Protein AF-A0A958FJE3-F1 (afdb_monomer)

pLDDT: mean 97.13, std 3.4, range [74.12, 98.75]

Nearest PDB structures (foldseek):
  3nys-assembly1_A  TM=1.002E+00  e=1.033E-05  Pseudomonas aeruginosa PAO1
  6yxu-assembly1_C  TM=2.798E-01  e=9.961E+00  Mycolicibacterium smegmatis MC2 155

Foldseek 3Di:
DDPDDVVVVCVVCVVVVVVVVVVCVVVVCPPPDPVQVVVQVVVCVVVVHPGGDDDDDPLVVLVVVCVVVVDDPPDDDDDDPDDDPSRD

Solvent-accessible surface area (backbone atoms only — not comparable to full-atom values): 5728 Å² total; per-residue (Å²): 136,71,95,75,63,62,63,68,54,44,71,76,46,44,69,63,52,54,52,52,52,47,52,48,66,74,71,62,50,84,74,89,25,72,66,54,57,52,48,26,54,51,50,10,60,75,71,74,41,97,70,52,82,86,70,96,42,74,51,53,53,53,51,53,53,42,55,75,70,63,65,55,95,91,65,86,82,91,76,69,97,81,69,69,68,77,78,109

Structure (mmCIF, N/CA/C/O backbone):
data_AF-A0A958FJE3-F1
#
_entry.id   AF-A0A958FJE3-F1
#
loop_
_atom_site.group_PDB
_atom_site.id
_atom_site.type_symbol
_atom_site.label_atom_id
_atom_site.label_alt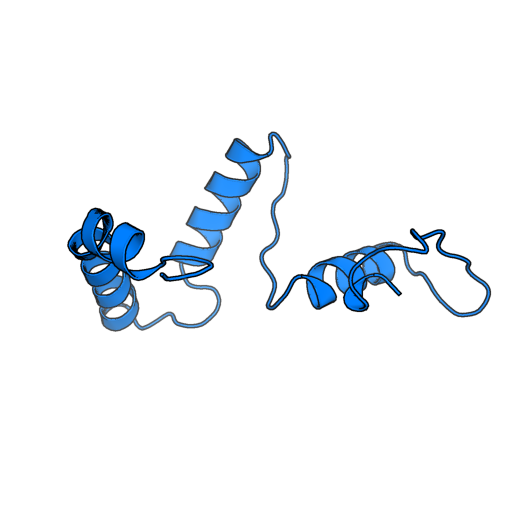_id
_atom_site.label_comp_id
_atom_site.label_asym_id
_atom_site.label_entity_id
_atom_site.label_seq_id
_atom_site.pdbx_PDB_ins_code
_atom_site.Cartn_x
_atom_site.Cartn_y
_atom_site.Cartn_z
_atom_site.occupancy
_atom_site.B_iso_or_equiv
_atom_site.auth_seq_id
_atom_site.auth_comp_id
_atom_site.auth_asym_id
_atom_site.auth_atom_id
_atom_site.pdbx_PDB_model_num
ATOM 1 N N . MET A 1 1 ? 2.319 26.622 10.869 1.00 79.00 1 MET A N 1
ATOM 2 C CA . MET A 1 1 ? 1.563 26.059 9.731 1.00 79.00 1 MET A CA 1
ATOM 3 C C . MET A 1 1 ? 2.096 24.660 9.476 1.00 79.00 1 MET A C 1
ATOM 5 O O . MET A 1 1 ? 3.308 24.517 9.402 1.00 79.00 1 MET A O 1
ATOM 9 N N . GLN A 1 2 ? 1.237 23.641 9.451 1.00 90.88 2 GLN A N 1
ATOM 10 C CA . GLN A 1 2 ? 1.642 22.275 9.095 1.00 90.88 2 GLN A CA 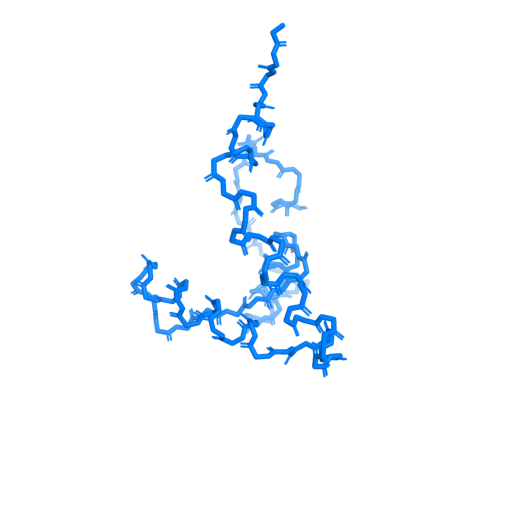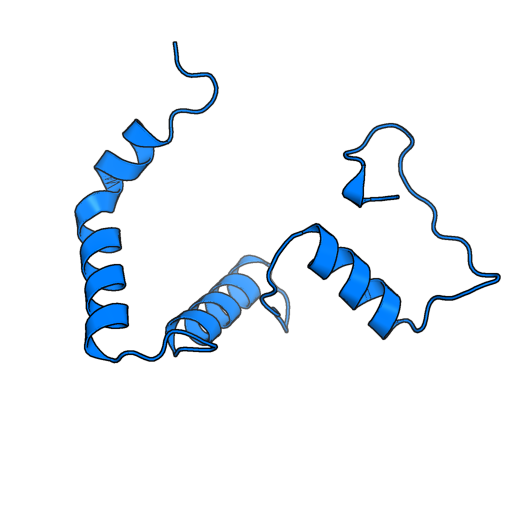1
ATOM 11 C C . GLN A 1 2 ? 1.594 22.136 7.569 1.00 90.88 2 GLN A C 1
ATOM 13 O O . GLN A 1 2 ? 0.628 22.597 6.967 1.00 90.88 2 GLN A O 1
ATOM 18 N N . PHE A 1 3 ? 2.616 21.538 6.948 1.00 96.62 3 PHE A N 1
ATOM 19 C CA . PHE A 1 3 ? 2.627 21.313 5.494 1.00 96.62 3 PHE A CA 1
ATOM 20 C C . PHE A 1 3 ? 1.590 20.253 5.083 1.00 96.62 3 PHE A C 1
ATOM 22 O O . PHE A 1 3 ? 0.845 20.459 4.132 1.00 96.62 3 PHE A O 1
ATOM 29 N N . ILE A 1 4 ? 1.486 19.165 5.858 1.00 97.69 4 ILE A N 1
ATOM 30 C CA . ILE A 1 4 ? 0.421 18.154 5.770 1.00 97.69 4 ILE A CA 1
ATOM 31 C C . ILE A 1 4 ? -0.089 17.898 7.195 1.00 97.69 4 ILE A C 1
ATOM 33 O O . ILE A 1 4 ? 0.660 17.420 8.045 1.00 97.69 4 ILE A O 1
ATOM 37 N N . ASP A 1 5 ? -1.346 18.247 7.481 1.00 97.25 5 ASP A N 1
ATOM 38 C CA . ASP A 1 5 ? -1.919 18.166 8.832 1.00 97.25 5 ASP A CA 1
ATOM 39 C C . ASP A 1 5 ? -2.681 16.855 9.077 1.00 97.25 5 ASP A C 1
ATOM 41 O O . ASP A 1 5 ? -3.901 16.767 8.915 1.00 97.25 5 ASP A O 1
ATOM 45 N N . LEU A 1 6 ? -1.957 15.829 9.524 1.00 97.75 6 LEU A N 1
ATOM 46 C CA . LEU A 1 6 ? -2.559 14.547 9.902 1.00 97.75 6 LEU A CA 1
ATOM 47 C C . LEU A 1 6 ? -3.323 14.609 11.235 1.00 97.75 6 LEU A C 1
ATOM 49 O O . LEU A 1 6 ? -4.171 13.754 11.486 1.00 97.75 6 LEU A O 1
ATOM 53 N N . LYS A 1 7 ? -3.090 15.625 12.082 1.00 97.62 7 LYS A N 1
ATOM 54 C CA . LYS A 1 7 ? -3.788 15.759 13.374 1.00 97.62 7 LYS A CA 1
ATOM 55 C C . LYS A 1 7 ? -5.253 16.114 13.164 1.00 97.62 7 LYS A C 1
ATOM 57 O O . LYS A 1 7 ? -6.120 15.549 13.826 1.00 97.62 7 LYS A O 1
ATOM 62 N N . ALA A 1 8 ? -5.530 17.017 12.223 1.00 97.88 8 ALA A N 1
ATOM 63 C CA . ALA A 1 8 ? -6.895 17.394 11.870 1.00 97.88 8 ALA A CA 1
ATOM 64 C C . ALA A 1 8 ? -7.700 16.202 11.328 1.00 97.88 8 ALA A C 1
ATOM 66 O O . ALA A 1 8 ? -8.866 16.041 11.684 1.00 97.88 8 ALA A O 1
ATOM 67 N N . GLN A 1 9 ? -7.087 15.351 10.496 1.00 98.25 9 GLN A N 1
ATOM 68 C CA . GLN A 1 9 ? -7.726 14.122 10.023 1.00 98.25 9 GLN A CA 1
ATOM 69 C C . GLN A 1 9 ? -7.941 13.141 11.177 1.00 98.25 9 GLN A C 1
ATOM 71 O O . GLN A 1 9 ? -9.063 12.680 11.366 1.00 98.25 9 GLN A O 1
ATOM 76 N N . GLN A 1 10 ? -6.902 12.869 11.974 1.00 98.12 10 GLN A N 1
ATOM 77 C CA . GLN A 1 10 ? -6.976 11.935 13.096 1.00 98.12 10 GLN A CA 1
ATOM 78 C C . GLN A 1 10 ? -8.085 12.316 14.079 1.00 98.12 10 GLN A C 1
ATOM 80 O O . GLN A 1 10 ? -8.836 11.446 14.498 1.00 98.12 10 GLN A O 1
ATOM 85 N N . ALA A 1 11 ? -8.246 13.604 14.399 1.00 98.25 11 ALA A N 1
ATOM 86 C CA . ALA A 1 11 ? -9.305 14.074 15.289 1.00 98.25 11 ALA A CA 1
ATOM 87 C C . ALA A 1 11 ? -10.722 13.749 14.779 1.00 98.25 11 ALA A C 1
ATOM 89 O O . ALA A 1 11 ? -11.615 13.536 15.591 1.00 98.25 11 ALA A O 1
ATOM 90 N N . ARG A 1 12 ? -10.932 13.684 13.455 1.00 98.62 12 ARG A N 1
ATOM 91 C CA . ARG A 1 12 ? -12.241 13.378 12.848 1.00 98.62 12 ARG A CA 1
ATOM 92 C C . ARG A 1 12 ? -12.597 11.893 12.882 1.00 98.62 12 ARG A C 1
ATOM 94 O O . ARG A 1 12 ? -13.778 11.583 12.876 1.00 98.62 12 ARG A O 1
ATOM 101 N N . ILE A 1 13 ? -11.600 11.006 12.875 1.00 98.50 13 ILE A N 1
ATOM 102 C CA . ILE A 1 13 ? -11.787 9.547 12.733 1.00 98.50 13 ILE A CA 1
ATOM 103 C C . ILE A 1 13 ? -11.236 8.755 13.926 1.00 98.50 13 ILE A C 1
ATOM 105 O O . ILE A 1 13 ? -11.017 7.549 13.833 1.00 98.50 13 ILE A O 1
ATOM 109 N N . ARG A 1 14 ? -10.934 9.434 15.040 1.00 98.56 14 ARG A N 1
ATOM 110 C CA . ARG A 1 14 ? -10.179 8.848 16.153 1.00 98.56 14 ARG A CA 1
ATOM 111 C C . ARG A 1 14 ? -10.863 7.623 16.746 1.00 98.56 14 ARG A C 1
ATOM 113 O O . ARG A 1 14 ? -10.200 6.611 16.948 1.00 98.56 14 ARG A O 1
ATOM 120 N N . GLU A 1 15 ? -12.160 7.730 17.015 1.00 98.75 15 GLU A N 1
ATOM 121 C CA . GLU A 1 15 ? -12.933 6.661 17.652 1.00 98.75 15 GLU A CA 1
ATOM 122 C C . GLU A 1 15 ? -12.962 5.401 16.776 1.00 98.75 15 GLU A C 1
ATOM 124 O O . GLU A 1 15 ? -12.699 4.306 17.273 1.00 98.75 15 GLU A O 1
ATOM 129 N N . ASP A 1 16 ? -13.159 5.563 15.464 1.00 98.50 16 ASP A N 1
ATOM 130 C CA . ASP A 1 16 ? -13.157 4.457 14.500 1.00 98.50 16 ASP A CA 1
ATOM 131 C C . ASP A 1 16 ? -11.788 3.765 14.431 1.00 98.50 16 ASP A C 1
ATOM 133 O O . ASP A 1 16 ? -11.696 2.536 14.479 1.00 98.50 16 ASP A O 1
ATOM 137 N N . VAL A 1 17 ? -10.703 4.546 14.358 1.00 98.44 17 VAL A N 1
ATOM 138 C CA . VAL A 1 17 ? -9.334 4.009 14.316 1.00 98.44 17 VAL A CA 1
ATOM 139 C C . VAL A 1 17 ? -9.009 3.244 15.599 1.00 98.44 17 VAL A C 1
ATOM 141 O O . VAL A 1 17 ? -8.502 2.125 15.528 1.00 98.44 17 VAL A O 1
ATOM 144 N N . GLU A 1 18 ? -9.318 3.807 16.770 1.00 98.69 18 GLU A N 1
ATOM 145 C CA . GLU A 1 18 ? -9.053 3.161 18.061 1.00 98.69 18 GLU A CA 1
ATOM 146 C C . GLU A 1 18 ? -9.875 1.875 18.241 1.00 98.69 18 GLU A C 1
ATOM 148 O O . GLU A 1 18 ? -9.350 0.876 18.742 1.00 98.69 18 GLU A O 1
ATOM 153 N N . ALA A 1 19 ? -11.131 1.856 17.786 1.00 98.69 19 ALA A N 1
ATOM 154 C CA . ALA A 1 19 ? -11.968 0.660 17.810 1.00 98.69 19 ALA A CA 1
ATOM 155 C C . ALA A 1 19 ? -11.393 -0.461 16.927 1.00 98.69 19 ALA A C 1
ATOM 157 O O . ALA A 1 19 ? -11.280 -1.604 17.376 1.00 98.69 19 ALA A O 1
ATOM 158 N N . ARG A 1 20 ? -10.967 -0.140 15.698 1.00 98.19 20 ARG A N 1
ATOM 159 C CA . ARG A 1 20 ? -10.370 -1.122 14.776 1.00 98.19 20 ARG A CA 1
ATOM 160 C C . ARG A 1 20 ? -9.003 -1.612 15.246 1.00 98.19 20 ARG A C 1
ATOM 162 O O . ARG A 1 20 ? -8.726 -2.803 15.150 1.00 98.19 20 ARG A O 1
ATOM 169 N N . MET A 1 21 ? -8.177 -0.737 15.823 1.00 98.50 21 MET A N 1
ATOM 170 C CA . MET A 1 21 ? -6.917 -1.147 16.453 1.00 98.50 21 MET A CA 1
ATOM 171 C C . MET A 1 21 ? -7.154 -2.125 17.607 1.00 98.50 21 MET A C 1
ATOM 173 O O . MET A 1 21 ? -6.463 -3.138 17.694 1.00 98.50 21 MET A O 1
ATOM 177 N N . ARG A 1 22 ? -8.145 -1.856 18.470 1.00 98.69 22 ARG A N 1
ATOM 178 C CA . ARG A 1 22 ? -8.506 -2.764 19.566 1.00 98.69 22 ARG A CA 1
ATOM 179 C C . ARG A 1 22 ? -8.944 -4.127 19.043 1.00 98.69 22 ARG A C 1
ATOM 181 O O . ARG A 1 22 ? -8.447 -5.129 19.532 1.00 98.69 22 ARG A O 1
ATOM 188 N N . GLN A 1 23 ? -9.783 -4.160 18.011 1.00 98.50 23 GLN A N 1
ATOM 189 C CA . GLN A 1 23 ? -10.215 -5.413 17.396 1.00 98.50 23 GLN A CA 1
ATOM 190 C C . GLN A 1 23 ? -9.020 -6.271 16.940 1.00 98.50 23 GLN A C 1
ATOM 192 O O . GLN A 1 23 ? -8.990 -7.465 17.238 1.00 98.50 23 GLN A O 1
ATOM 197 N N . VAL A 1 24 ? -8.008 -5.663 16.303 1.00 98.62 24 VAL A N 1
ATOM 198 C CA . VAL A 1 24 ? -6.778 -6.368 15.889 1.00 98.62 24 VAL A CA 1
ATOM 199 C C . VAL A 1 24 ? -5.998 -6.927 17.076 1.00 98.62 24 VAL A C 1
ATOM 201 O O . VAL A 1 24 ? -5.517 -8.061 17.022 1.00 98.62 24 VAL A O 1
ATOM 204 N N . LEU A 1 25 ? -5.889 -6.153 18.158 1.00 98.69 25 LEU A N 1
ATOM 205 C CA . LEU A 1 25 ? -5.256 -6.602 19.400 1.00 98.69 25 LEU A CA 1
ATOM 206 C C . LEU A 1 25 ? -6.028 -7.760 20.050 1.00 98.69 25 LEU A C 1
ATOM 208 O O . LEU A 1 25 ? -5.404 -8.700 20.537 1.00 98.69 25 LEU A O 1
ATOM 212 N N . ASP A 1 26 ? -7.361 -7.718 20.018 1.00 98.56 26 ASP A N 1
ATOM 213 C CA . ASP A 1 26 ? -8.229 -8.716 20.647 1.00 98.56 26 ASP A CA 1
ATOM 214 C C . ASP A 1 26 ? -8.151 -10.077 19.937 1.00 98.56 26 ASP A C 1
ATOM 216 O O . ASP A 1 26 ? -8.118 -11.115 20.598 1.00 98.56 26 ASP A O 1
ATOM 220 N N . HIS A 1 27 ? -8.096 -10.100 18.597 1.00 98.31 27 HIS A N 1
ATOM 221 C CA . HIS A 1 27 ? -7.982 -11.360 17.849 1.00 98.31 27 HIS A CA 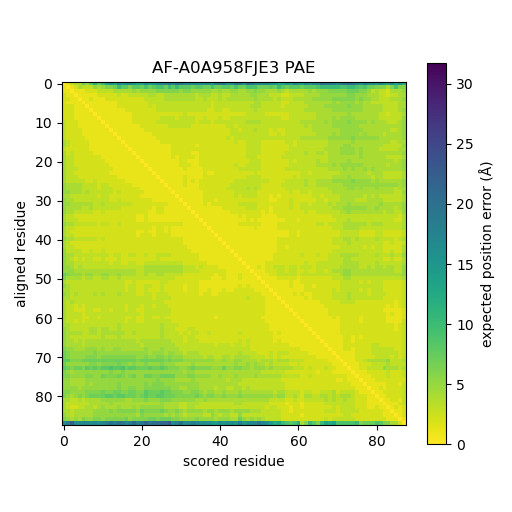1
ATOM 222 C C . HIS A 1 27 ? -6.531 -11.796 17.571 1.00 98.31 27 HIS A C 1
ATOM 224 O O . HIS A 1 27 ? -6.305 -12.945 17.191 1.00 98.31 27 HIS A O 1
ATOM 230 N N . GLY A 1 28 ? -5.540 -10.908 17.715 1.00 98.50 28 GLY A N 1
ATOM 231 C CA . GLY A 1 28 ? -4.107 -11.231 17.651 1.00 98.50 28 GLY A CA 1
ATOM 232 C C . GLY A 1 28 ? -3.567 -11.674 16.282 1.00 98.50 28 GLY A C 1
ATOM 233 O O . GLY A 1 28 ? -2.453 -12.189 16.190 1.00 98.50 28 GLY A O 1
ATOM 234 N N . ALA A 1 29 ? -4.329 -11.488 15.202 1.00 98.25 29 ALA A N 1
ATOM 235 C CA . ALA A 1 29 ? -3.944 -11.916 13.852 1.00 98.25 29 ALA A CA 1
ATOM 236 C C . ALA A 1 29 ? -3.206 -10.784 13.124 1.00 98.25 29 ALA A C 1
ATOM 238 O O . ALA A 1 29 ? -3.741 -10.143 12.225 1.00 98.25 29 ALA A O 1
ATOM 239 N N . TYR A 1 30 ? -1.972 -10.520 13.553 1.00 98.00 30 TYR A N 1
ATOM 240 C CA . TYR A 1 30 ? -1.197 -9.355 13.110 1.00 98.00 30 TYR A CA 1
ATOM 241 C C . TYR A 1 30 ? -0.681 -9.438 11.668 1.00 98.00 30 TYR A C 1
ATOM 243 O O . TYR A 1 30 ? -0.431 -8.409 11.047 1.00 98.00 30 TYR A O 1
ATOM 251 N N . ILE A 1 31 ? -0.501 -10.648 11.131 1.00 98.12 31 ILE A N 1
ATOM 252 C CA . ILE A 1 31 ? 0.020 -10.881 9.779 1.00 98.12 31 ILE A CA 1
ATOM 253 C C . ILE A 1 31 ? -1.073 -11.543 8.946 1.00 98.12 31 ILE A C 1
ATOM 255 O O . ILE A 1 31 ? -1.561 -12.610 9.311 1.00 98.12 31 ILE A O 1
ATOM 259 N N . MET A 1 32 ? -1.444 -10.914 7.826 1.00 96.56 32 MET A N 1
ATOM 260 C CA . MET A 1 32 ? -2.520 -11.376 6.932 1.00 96.56 32 MET A CA 1
ATOM 261 C C . MET A 1 32 ? -3.865 -11.607 7.649 1.00 96.56 32 MET A C 1
ATOM 263 O O . MET A 1 32 ? -4.609 -12.532 7.312 1.00 96.56 32 MET A O 1
ATOM 267 N N . GLY A 1 33 ? -4.169 -10.763 8.642 1.00 98.06 33 GLY A N 1
ATOM 268 C CA . GLY A 1 33 ? -5.441 -10.759 9.362 1.00 98.06 33 GLY A CA 1
ATOM 269 C C . GLY A 1 33 ? -6.649 -10.427 8.471 1.00 98.06 33 GLY A C 1
ATOM 270 O O . GLY A 1 33 ? -6.488 -10.040 7.307 1.00 98.06 33 GLY A O 1
ATOM 271 N N . PRO A 1 34 ? -7.877 -10.581 8.995 1.00 98.25 34 PRO A N 1
ATOM 272 C CA . PRO A 1 34 ? -9.101 -10.372 8.221 1.00 98.25 34 PRO A CA 1
ATOM 273 C C . PRO A 1 34 ? -9.206 -8.959 7.626 1.00 98.25 34 PRO A C 1
ATOM 275 O O . PRO A 1 34 ? -9.670 -8.814 6.495 1.00 98.25 34 PRO A O 1
ATOM 278 N N . GLU A 1 35 ? -8.697 -7.945 8.325 1.00 98.56 35 GLU A N 1
ATOM 279 C CA . GLU A 1 35 ? -8.676 -6.544 7.892 1.00 98.56 35 GLU A CA 1
ATOM 280 C C . GLU A 1 35 ? -7.898 -6.347 6.585 1.00 98.56 35 GLU A C 1
ATOM 282 O O . GLU A 1 35 ? -8.258 -5.488 5.784 1.00 98.56 35 GLU A O 1
ATOM 287 N N . VAL A 1 36 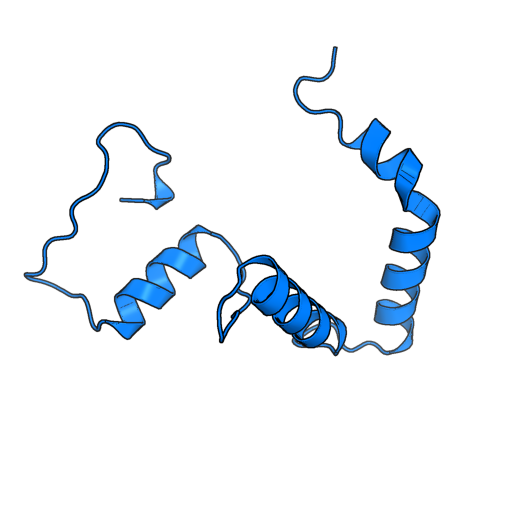? -6.858 -7.154 6.332 1.00 98.50 36 VAL A N 1
ATOM 288 C CA . VAL A 1 36 ? -6.078 -7.084 5.084 1.00 98.50 36 VAL A CA 1
ATOM 289 C C . VAL A 1 36 ? -6.953 -7.475 3.895 1.00 98.50 36 VAL A C 1
ATOM 291 O O . VAL A 1 36 ? -7.027 -6.741 2.913 1.00 98.50 36 VAL A O 1
ATOM 294 N N . ARG A 1 37 ? -7.680 -8.595 4.002 1.00 97.75 37 ARG A N 1
ATOM 295 C CA . ARG A 1 37 ? -8.581 -9.068 2.937 1.00 97.75 37 ARG A CA 1
ATOM 296 C C . ARG A 1 37 ? -9.772 -8.137 2.743 1.00 97.75 37 ARG A C 1
ATOM 298 O O . ARG A 1 37 ? -10.207 -7.920 1.614 1.00 97.75 37 ARG A O 1
ATOM 305 N N . GLU A 1 38 ? -10.303 -7.605 3.842 1.00 98.44 38 GLU A N 1
ATOM 306 C CA . GLU A 1 38 ? -11.367 -6.604 3.810 1.00 98.44 38 GLU A CA 1
ATOM 307 C C . GLU A 1 38 ? -10.920 -5.372 3.012 1.00 98.44 38 GLU A C 1
ATOM 309 O O . GLU A 1 38 ? -11.603 -4.964 2.068 1.00 98.44 38 GLU A O 1
ATOM 314 N N . LEU A 1 39 ? -9.745 -4.827 3.338 1.00 98.56 39 LEU A N 1
ATOM 315 C CA . LEU A 1 39 ? -9.183 -3.660 2.669 1.00 98.56 39 LEU A CA 1
ATOM 316 C C . LEU A 1 39 ? -8.886 -3.932 1.190 1.00 98.56 39 LEU A C 1
ATOM 318 O O . LEU A 1 39 ? -9.234 -3.113 0.344 1.00 98.56 39 LEU A O 1
ATOM 322 N N . GLU A 1 40 ? -8.288 -5.076 0.855 1.00 98.75 40 GLU A N 1
ATOM 323 C CA . GLU A 1 40 ? -8.048 -5.469 -0.539 1.00 98.75 40 GLU A CA 1
ATOM 324 C C . GLU A 1 40 ? -9.355 -5.530 -1.341 1.00 98.75 40 GLU A C 1
ATOM 326 O O . GLU A 1 40 ? -9.420 -5.018 -2.460 1.00 98.75 40 GLU A O 1
ATOM 331 N N . GLY A 1 41 ? -10.424 -6.088 -0.762 1.00 98.62 41 GLY A N 1
ATOM 332 C CA . GLY A 1 41 ? -11.748 -6.113 -1.385 1.00 98.62 41 GLY A CA 1
ATOM 333 C C . GLY A 1 41 ? -12.315 -4.710 -1.626 1.00 98.62 41 GLY A C 1
ATOM 334 O O . GLY A 1 41 ? -12.787 -4.409 -2.727 1.00 98.62 41 GLY A O 1
ATOM 335 N N . GLN A 1 42 ? -12.222 -3.828 -0.628 1.00 98.62 42 GLN A N 1
ATOM 336 C CA . GLN A 1 42 ? -12.676 -2.439 -0.746 1.00 98.62 42 GLN A CA 1
ATOM 337 C C . GLN A 1 42 ? -11.863 -1.652 -1.783 1.00 98.62 42 GLN A C 1
ATOM 339 O O . GLN A 1 42 ? -12.442 -0.939 -2.602 1.00 98.62 42 GLN A O 1
ATOM 344 N N . LEU A 1 43 ? -10.536 -1.808 -1.806 1.00 98.62 43 LEU A N 1
ATOM 345 C CA . LEU A 1 43 ? -9.651 -1.135 -2.760 1.00 98.62 43 LEU A CA 1
ATOM 346 C C . LEU A 1 43 ? -9.828 -1.654 -4.191 1.00 98.62 43 LEU A C 1
ATOM 348 O O . LEU A 1 43 ? -9.786 -0.865 -5.138 1.00 98.62 43 LEU A O 1
ATOM 352 N N . ALA A 1 44 ? -10.073 -2.954 -4.372 1.00 98.62 44 ALA A N 1
ATOM 353 C CA . ALA A 1 44 ? -10.434 -3.515 -5.672 1.00 98.62 44 ALA A CA 1
ATOM 354 C C . ALA A 1 44 ? -11.724 -2.862 -6.207 1.00 98.62 44 ALA A C 1
ATOM 356 O O . ALA A 1 44 ? -11.751 -2.381 -7.342 1.00 98.62 44 ALA A O 1
ATOM 357 N N . GLY A 1 45 ? -12.750 -2.741 -5.355 1.00 98.50 45 GLY A N 1
ATOM 358 C CA . GLY A 1 45 ? -13.993 -2.037 -5.680 1.00 98.50 45 GLY A CA 1
ATOM 359 C C . GLY A 1 45 ? -13.780 -0.551 -5.989 1.00 98.50 45 GLY A C 1
ATOM 360 O O . GLY A 1 45 ? -14.240 -0.066 -7.020 1.00 98.50 45 GLY A O 1
ATOM 361 N N . TYR A 1 46 ? -13.025 0.155 -5.145 1.00 98.50 46 TYR A N 1
ATOM 362 C CA . TYR A 1 46 ? -12.722 1.582 -5.301 1.00 98.50 46 TYR A CA 1
ATOM 363 C C . TYR A 1 46 ? -11.971 1.893 -6.604 1.00 98.50 46 TYR A C 1
ATOM 365 O O . TYR A 1 46 ? -12.272 2.872 -7.283 1.00 98.50 46 TYR A O 1
ATOM 373 N N . THR A 1 47 ? -11.004 1.052 -6.980 1.00 98.25 47 THR A N 1
ATOM 374 C CA . THR A 1 47 ? -10.205 1.232 -8.205 1.00 98.25 47 THR A CA 1
ATOM 375 C C . THR A 1 47 ? -10.883 0.691 -9.467 1.00 98.25 47 THR A C 1
ATOM 377 O O . THR A 1 47 ? -10.352 0.866 -10.568 1.00 98.25 47 THR A O 1
ATOM 380 N N . GLY A 1 48 ? -12.028 0.009 -9.336 1.00 98.06 48 GLY A N 1
ATOM 381 C CA . GLY A 1 48 ? -12.703 -0.669 -10.444 1.00 98.06 48 GLY A CA 1
ATOM 382 C C . GLY A 1 48 ? -11.885 -1.819 -11.042 1.00 98.06 48 GLY A C 1
ATOM 383 O O . GLY A 1 48 ? -12.012 -2.121 -12.231 1.00 98.06 48 GLY A O 1
ATOM 384 N N . ARG A 1 49 ? -10.996 -2.440 -10.256 1.00 98.00 49 ARG A N 1
ATOM 385 C CA . ARG A 1 49 ? -10.142 -3.553 -10.695 1.00 98.00 49 ARG A CA 1
ATOM 386 C C . ARG A 1 49 ? -10.610 -4.864 -10.085 1.00 98.00 49 ARG A C 1
ATOM 388 O O . ARG A 1 49 ? -11.149 -4.911 -8.989 1.00 98.00 49 ARG A O 1
ATOM 395 N N . LYS A 1 50 ? -10.369 -5.962 -10.806 1.00 98.00 50 LYS A N 1
ATOM 396 C CA . LYS A 1 50 ? -10.747 -7.311 -10.357 1.00 98.00 50 LYS A CA 1
ATOM 397 C C . LYS A 1 50 ? -9.952 -7.766 -9.126 1.00 98.00 50 LYS A C 1
ATOM 399 O O . LYS A 1 50 ? -10.459 -8.549 -8.331 1.00 98.00 50 LYS A O 1
ATOM 404 N N . HIS A 1 51 ? -8.708 -7.308 -8.999 1.00 97.81 51 HIS A N 1
ATOM 405 C CA . HIS A 1 51 ? -7.778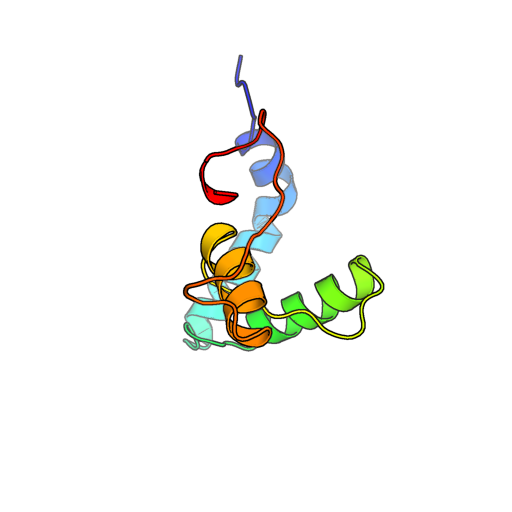 -7.743 -7.964 1.00 97.81 51 HIS A CA 1
ATOM 406 C C . HIS A 1 51 ? -7.074 -6.540 -7.335 1.00 97.81 51 HIS A C 1
ATOM 408 O O . HIS A 1 51 ? -6.698 -5.601 -8.037 1.00 97.81 51 HIS A O 1
ATOM 414 N N . CYS A 1 52 ? -6.866 -6.616 -6.025 1.00 98.31 52 CYS A N 1
ATOM 415 C CA . CYS A 1 52 ? -5.961 -5.773 -5.257 1.00 98.31 52 CYS A CA 1
ATOM 416 C C . CYS A 1 52 ? -5.091 -6.713 -4.420 1.00 98.31 52 CYS A C 1
ATOM 418 O O . CYS A 1 52 ? -5.611 -7.673 -3.856 1.00 98.31 52 CYS A O 1
ATOM 420 N N . VAL A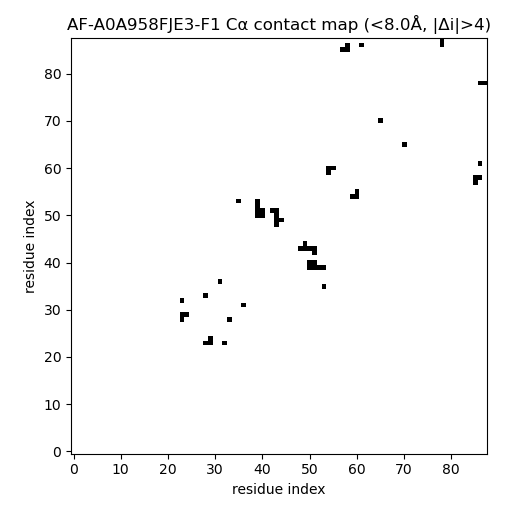 1 53 ? -3.783 -6.465 -4.393 1.00 98.00 53 VAL A N 1
ATOM 421 C CA . VAL A 1 53 ? -2.828 -7.207 -3.567 1.00 98.00 53 VAL A CA 1
ATOM 422 C C . VAL A 1 53 ? -2.084 -6.178 -2.736 1.00 98.00 53 VAL A C 1
ATOM 424 O O . VAL A 1 53 ? -1.406 -5.307 -3.285 1.00 98.00 53 VAL A O 1
ATOM 427 N N . SER A 1 54 ? -2.251 -6.249 -1.422 1.00 98.06 54 SER A N 1
ATOM 428 C CA . SER A 1 54 ? -1.505 -5.423 -0.486 1.00 98.06 54 SER A CA 1
ATOM 429 C C . SER A 1 54 ? -0.059 -5.912 -0.388 1.00 98.06 54 SER A C 1
ATOM 431 O O . SER A 1 54 ? 0.248 -7.095 -0.537 1.00 98.06 54 SER A O 1
ATOM 433 N N . CYS A 1 55 ? 0.857 -4.977 -0.176 1.00 97.94 55 CYS A N 1
ATOM 434 C CA . CYS A 1 55 ? 2.276 -5.250 0.016 1.00 97.94 55 CYS A CA 1
ATOM 435 C C . CYS A 1 55 ? 2.860 -4.211 0.978 1.00 97.94 55 CYS A C 1
ATOM 437 O O . CYS A 1 55 ? 2.160 -3.298 1.421 1.00 97.94 55 CYS A O 1
ATOM 439 N N . ALA A 1 56 ? 4.132 -4.363 1.341 1.00 97.50 56 ALA A N 1
ATOM 440 C CA . ALA A 1 56 ? 4.733 -3.560 2.399 1.00 97.50 56 ALA A CA 1
ATOM 441 C C . ALA A 1 56 ? 4.975 -2.092 2.001 1.00 97.50 56 ALA A C 1
ATOM 443 O O . ALA A 1 56 ? 4.980 -1.221 2.872 1.00 97.50 56 ALA A O 1
ATOM 444 N N . SER A 1 57 ? 5.171 -1.794 0.711 1.00 97.94 57 SER A N 1
ATOM 445 C CA . SER A 1 57 ? 5.476 -0.440 0.241 1.00 97.94 57 SER A CA 1
ATOM 446 C C . SER A 1 57 ? 5.163 -0.223 -1.244 1.00 97.94 57 SER A C 1
ATOM 448 O O . SER A 1 57 ? 4.971 -1.167 -2.007 1.00 97.94 57 SER A O 1
ATOM 450 N N . GLY A 1 58 ? 5.168 1.041 -1.683 1.00 97.19 58 GLY A N 1
ATOM 451 C CA . GLY A 1 58 ? 5.044 1.384 -3.106 1.00 97.19 58 GLY A CA 1
ATOM 452 C C . GLY A 1 58 ? 6.224 0.903 -3.963 1.00 97.19 58 GLY A C 1
ATOM 453 O O . GLY A 1 58 ? 6.025 0.569 -5.127 1.00 97.19 5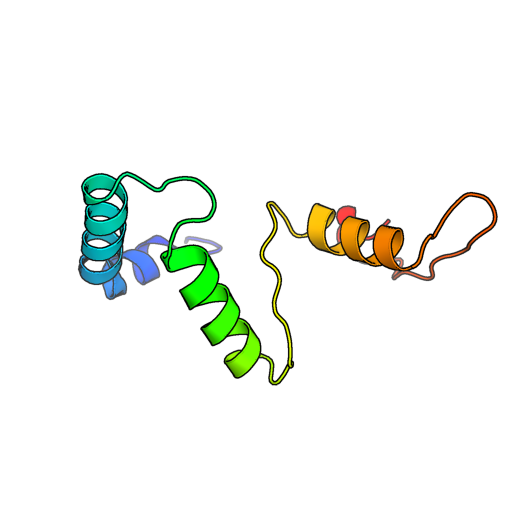8 GLY A O 1
ATOM 454 N N . THR A 1 59 ? 7.432 0.815 -3.394 1.00 97.94 59 THR A N 1
ATOM 455 C CA . THR A 1 59 ? 8.605 0.254 -4.085 1.00 97.94 59 THR A CA 1
ATOM 456 C C . THR A 1 59 ? 8.420 -1.242 -4.336 1.00 97.94 59 THR A C 1
ATOM 458 O O . THR A 1 59 ? 8.626 -1.703 -5.457 1.00 97.94 59 THR A O 1
ATOM 461 N N . ASP A 1 60 ? 7.953 -1.988 -3.329 1.00 97.75 60 ASP A N 1
ATOM 462 C CA . ASP A 1 60 ? 7.668 -3.419 -3.483 1.00 97.75 60 ASP A CA 1
ATOM 463 C C . ASP A 1 60 ? 6.535 -3.657 -4.481 1.00 97.75 60 ASP A C 1
ATOM 465 O O . ASP A 1 60 ? 6.614 -4.590 -5.273 1.00 97.75 60 ASP A O 1
ATOM 469 N N . ALA A 1 61 ? 5.515 -2.792 -4.507 1.00 98.00 61 ALA A N 1
ATOM 470 C CA . ALA A 1 61 ? 4.434 -2.882 -5.486 1.00 98.00 61 ALA A CA 1
ATOM 471 C C . ALA A 1 61 ? 4.954 -2.815 -6.936 1.00 98.00 61 ALA A C 1
ATOM 473 O O . ALA A 1 61 ? 4.519 -3.598 -7.784 1.00 98.00 61 ALA A O 1
ATOM 474 N N . LEU A 1 62 ? 5.899 -1.907 -7.217 1.00 97.38 62 LEU A N 1
ATOM 475 C CA . LEU A 1 62 ? 6.546 -1.803 -8.529 1.00 97.38 62 LEU A CA 1
ATOM 476 C C . LEU A 1 62 ? 7.402 -3.040 -8.818 1.00 97.38 62 LEU A C 1
ATOM 478 O O . LEU A 1 62 ? 7.242 -3.664 -9.867 1.00 97.38 62 LEU A O 1
ATOM 482 N N . LEU A 1 63 ? 8.261 -3.433 -7.876 1.00 96.69 63 LEU A N 1
ATOM 483 C CA . LEU A 1 63 ? 9.151 -4.581 -8.040 1.00 96.69 63 LEU A CA 1
ATOM 484 C C . LEU A 1 63 ? 8.372 -5.885 -8.268 1.00 96.69 63 LEU A C 1
ATOM 486 O O . LEU A 1 63 ? 8.679 -6.627 -9.197 1.00 96.69 63 LEU A O 1
ATOM 490 N N . MET A 1 64 ? 7.326 -6.140 -7.479 1.00 97.56 64 MET A N 1
ATOM 491 C CA . MET A 1 64 ? 6.457 -7.310 -7.626 1.00 97.56 64 MET A CA 1
ATOM 492 C C . MET A 1 64 ? 5.822 -7.381 -9.016 1.00 97.56 64 MET A C 1
ATOM 494 O O . MET A 1 64 ? 5.747 -8.463 -9.598 1.00 97.56 64 MET A O 1
ATOM 498 N N . ALA A 1 65 ? 5.381 -6.245 -9.563 1.00 96.38 65 ALA A N 1
ATOM 499 C CA . ALA A 1 65 ? 4.819 -6.202 -10.907 1.00 96.38 65 ALA A CA 1
ATOM 500 C C . ALA A 1 65 ? 5.872 -6.578 -11.963 1.00 96.38 65 ALA A C 1
ATOM 502 O O . ALA A 1 65 ? 5.593 -7.398 -12.834 1.00 96.38 65 ALA A O 1
ATOM 503 N N . LEU A 1 66 ? 7.093 -6.042 -11.860 1.00 96.75 66 LEU A N 1
ATOM 504 C CA . LEU A 1 66 ? 8.194 -6.367 -12.776 1.00 96.75 66 LEU A CA 1
ATOM 505 C C . LEU A 1 66 ? 8.620 -7.839 -12.673 1.00 96.75 66 LEU A C 1
ATOM 507 O O . LEU A 1 66 ? 8.824 -8.493 -13.695 1.00 96.75 66 LEU A O 1
ATOM 511 N N . MET A 1 67 ? 8.677 -8.383 -11.454 1.00 97.31 67 MET A N 1
ATOM 512 C CA . MET A 1 67 ? 8.942 -9.804 -11.215 1.00 97.31 67 MET A CA 1
ATOM 513 C C . MET A 1 67 ? 7.864 -10.692 -11.841 1.00 97.31 67 MET A C 1
ATOM 515 O O . MET A 1 67 ? 8.189 -11.704 -12.452 1.00 97.31 67 MET A O 1
ATOM 519 N N . ALA A 1 68 ? 6.587 -10.307 -11.749 1.00 97.56 68 ALA A N 1
ATOM 520 C CA . ALA A 1 68 ? 5.492 -11.050 -12.371 1.00 97.56 68 ALA A CA 1
ATOM 521 C C . ALA A 1 68 ? 5.577 -11.066 -13.911 1.00 97.56 68 ALA A C 1
ATOM 523 O O . ALA A 1 68 ? 5.134 -12.029 -14.536 1.00 97.56 68 ALA A O 1
ATOM 524 N N . TYR A 1 69 ? 6.177 -10.036 -14.518 1.00 97.19 69 TYR A N 1
ATOM 525 C CA . TYR A 1 69 ? 6.494 -9.995 -15.950 1.00 97.19 69 TYR A CA 1
ATOM 526 C C . TYR A 1 69 ? 7.829 -10.670 -16.312 1.00 97.19 69 TYR A C 1
ATOM 528 O O . TYR A 1 69 ? 8.176 -10.706 -17.489 1.00 97.19 69 TYR A O 1
ATOM 536 N N . ASN A 1 70 ? 8.548 -11.242 -15.338 1.00 97.12 70 ASN A N 1
ATOM 537 C CA . ASN A 1 70 ? 9.880 -11.839 -15.497 1.00 97.12 70 ASN A CA 1
ATOM 538 C C . ASN A 1 70 ? 10.919 -10.885 -16.111 1.00 97.12 70 ASN A C 1
ATOM 540 O O . ASN A 1 70 ? 11.779 -11.323 -16.873 1.00 97.12 70 ASN A O 1
ATOM 544 N N . ILE A 1 71 ? 10.845 -9.593 -15.777 1.00 97.44 71 ILE A N 1
ATOM 545 C CA . ILE A 1 71 ? 11.832 -8.611 -16.234 1.00 97.44 71 ILE A CA 1
ATOM 546 C C . ILE A 1 71 ? 13.215 -8.937 -15.661 1.00 97.44 71 ILE A C 1
ATOM 548 O O . ILE A 1 71 ? 13.348 -9.241 -14.471 1.00 97.44 71 ILE A O 1
ATOM 552 N N . GLY A 1 72 ? 14.250 -8.837 -16.493 1.00 95.50 72 GLY A N 1
ATOM 553 C CA . GLY A 1 72 ? 15.615 -9.170 -16.110 1.00 95.50 72 GLY A CA 1
ATOM 554 C C . GLY A 1 72 ? 16.702 -8.512 -16.967 1.00 95.50 72 GLY A C 1
ATOM 555 O O . GLY A 1 72 ? 16.462 -7.534 -17.677 1.00 95.50 72 GLY A O 1
ATOM 556 N N . PRO A 1 73 ? 17.947 -9.017 -16.875 1.00 97.19 73 PRO A N 1
ATOM 557 C CA . PRO A 1 73 ? 19.067 -8.492 -17.645 1.00 97.19 73 PRO A CA 1
ATOM 558 C C . PRO A 1 73 ? 18.794 -8.522 -19.153 1.00 97.19 73 PRO A C 1
ATOM 560 O O . PRO A 1 73 ? 18.495 -9.573 -19.712 1.00 97.19 73 PRO A O 1
ATOM 563 N N . GLY A 1 74 ? 18.959 -7.373 -19.811 1.00 97.06 74 GLY A N 1
ATOM 564 C CA . GLY A 1 74 ? 18.702 -7.205 -21.245 1.00 97.06 74 GLY A CA 1
ATOM 565 C C . GLY A 1 74 ? 17.377 -6.510 -21.568 1.00 97.06 74 GLY A C 1
ATOM 566 O O . GLY A 1 74 ? 17.228 -6.020 -22.686 1.00 97.06 74 GLY A O 1
ATOM 567 N N . ASP A 1 75 ? 16.469 -6.390 -20.597 1.00 97.38 75 ASP A N 1
ATOM 568 C CA . ASP A 1 75 ? 15.217 -5.651 -20.758 1.00 97.38 75 ASP A CA 1
ATOM 569 C C . ASP A 1 75 ? 15.390 -4.150 -20.492 1.00 97.38 75 ASP A C 1
ATOM 571 O O . ASP A 1 75 ? 16.293 -3.711 -19.775 1.00 97.38 75 ASP A O 1
ATOM 575 N N . ALA A 1 76 ? 14.479 -3.349 -21.051 1.00 95.81 76 ALA A N 1
ATOM 576 C CA . ALA A 1 76 ? 14.404 -1.912 -20.815 1.00 95.81 76 ALA A CA 1
ATOM 577 C C . ALA A 1 76 ? 13.018 -1.520 -20.290 1.00 95.81 76 ALA A C 1
ATOM 579 O O . ALA A 1 76 ? 11.993 -1.926 -20.840 1.00 95.81 76 ALA A O 1
ATOM 580 N N . ILE A 1 77 ? 12.994 -0.673 -19.259 1.00 96.25 77 ILE A N 1
ATOM 581 C CA . ILE A 1 77 ? 11.776 -0.074 -18.705 1.00 96.25 77 ILE A CA 1
ATOM 582 C C . ILE A 1 77 ? 11.861 1.434 -18.923 1.00 96.25 77 ILE A C 1
ATOM 584 O O . ILE A 1 77 ? 12.805 2.085 -18.480 1.00 96.25 77 ILE A O 1
ATOM 588 N N . ILE A 1 78 ? 10.872 1.999 -19.610 1.00 95.94 78 ILE A N 1
ATOM 589 C CA . ILE A 1 78 ? 10.786 3.446 -19.818 1.00 95.94 78 ILE A CA 1
ATOM 590 C C . ILE A 1 78 ? 10.129 4.079 -18.590 1.00 95.94 78 ILE A C 1
ATOM 592 O O . ILE A 1 78 ? 9.049 3.664 -18.173 1.00 95.94 78 ILE A O 1
ATOM 596 N N . THR A 1 79 ? 10.763 5.112 -18.042 1.00 96.69 79 THR A N 1
ATOM 597 C CA . THR A 1 79 ? 10.275 5.872 -16.882 1.00 96.69 79 THR A CA 1
ATOM 598 C C . THR A 1 79 ? 10.267 7.378 -17.181 1.00 96.69 79 THR A C 1
ATOM 600 O O . THR A 1 79 ? 10.610 7.812 -18.283 1.00 96.69 79 THR A O 1
ATOM 603 N N . SER A 1 80 ? 9.834 8.194 -16.213 1.00 96.62 80 SER A N 1
ATOM 604 C CA . SER A 1 80 ? 9.905 9.659 -16.304 1.00 96.62 80 SER A CA 1
ATOM 605 C C . SER A 1 80 ? 11.239 10.167 -15.745 1.00 96.62 80 SER A C 1
ATOM 607 O O . SER A 1 80 ? 11.623 9.736 -14.658 1.00 96.62 80 SER A O 1
ATOM 609 N N . PRO A 1 81 ? 11.906 11.148 -16.387 1.00 95.50 81 PRO A N 1
ATOM 610 C CA . PRO A 1 81 ? 13.099 11.781 -15.822 1.00 95.50 81 PRO A CA 1
ATOM 611 C C . PRO A 1 81 ? 12.791 12.664 -14.598 1.00 95.50 81 PRO A C 1
ATOM 613 O O . PRO A 1 81 ? 13.711 13.109 -13.918 1.00 95.50 81 PRO A O 1
ATOM 616 N N . PHE A 1 82 ? 11.512 12.938 -14.312 1.00 97.38 82 PHE A N 1
ATOM 617 C CA . PHE A 1 82 ? 11.068 13.711 -13.153 1.00 97.38 82 PHE A CA 1
ATOM 618 C C . PHE A 1 82 ? 9.992 12.936 -12.382 1.00 97.38 82 PHE A C 1
ATOM 620 O O . PHE A 1 82 ? 8.797 13.032 -12.664 1.00 97.38 82 PHE A O 1
ATOM 627 N N . THR A 1 83 ? 10.443 12.110 -11.440 1.00 97.38 83 THR A N 1
ATOM 628 C CA . THR A 1 83 ? 9.628 11.271 -10.550 1.00 97.38 83 THR A CA 1
ATOM 629 C C . THR A 1 83 ? 10.408 10.989 -9.259 1.00 97.38 83 THR A C 1
ATOM 631 O O . THR A 1 83 ? 11.574 11.366 -9.134 1.00 97.38 83 THR A O 1
ATOM 634 N N . PHE A 1 84 ? 9.784 10.329 -8.284 1.00 97.25 84 PHE A N 1
ATOM 635 C CA . PHE A 1 84 ? 10.486 9.823 -7.105 1.00 97.25 84 PHE A CA 1
ATOM 636 C C . PHE A 1 84 ? 11.389 8.626 -7.461 1.00 97.25 84 PHE A C 1
ATOM 638 O O . PHE A 1 84 ? 11.033 7.809 -8.313 1.00 97.25 84 PHE A O 1
ATOM 645 N N . ILE A 1 85 ? 12.530 8.496 -6.767 1.00 95.56 85 ILE A N 1
ATOM 646 C CA . ILE A 1 85 ? 13.602 7.537 -7.094 1.00 95.56 85 ILE A CA 1
ATOM 647 C C . ILE A 1 85 ? 13.140 6.078 -7.148 1.00 95.56 85 ILE A C 1
ATOM 649 O O . ILE A 1 85 ? 13.663 5.327 -7.950 1.00 95.56 85 ILE A O 1
ATOM 653 N N . ALA A 1 86 ? 12.114 5.689 -6.382 1.00 96.00 86 ALA A N 1
ATOM 654 C CA . ALA A 1 86 ? 11.598 4.315 -6.380 1.00 96.00 86 ALA A CA 1
ATOM 655 C C . ALA A 1 86 ? 11.076 3.819 -7.744 1.00 96.00 86 ALA A C 1
ATOM 657 O O . ALA A 1 86 ? 10.799 2.635 -7.890 1.00 96.00 86 ALA A O 1
ATOM 658 N N . THR A 1 87 ? 10.902 4.713 -8.723 1.00 91.88 87 THR A N 1
ATOM 659 C CA . THR A 1 87 ? 10.498 4.345 -10.088 1.00 91.88 87 THR A CA 1
ATOM 660 C C . THR A 1 87 ? 11.652 3.747 -10.911 1.00 91.88 87 THR A C 1
ATOM 662 O O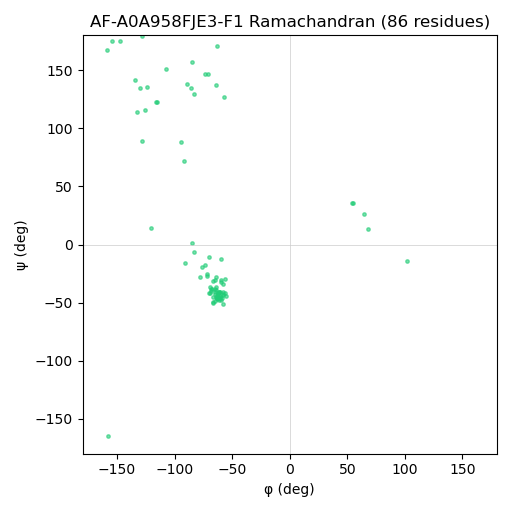 . THR A 1 87 ? 11.376 3.134 -11.939 1.00 91.88 87 THR A O 1
ATOM 665 N N . ALA A 1 88 ? 12.913 3.970 -10.518 1.00 74.12 88 ALA A N 1
ATOM 666 C CA . ALA A 1 88 ? 14.114 3.688 -11.309 1.00 74.12 88 ALA A CA 1
ATOM 667 C C . ALA A 1 88 ? 15.104 2.767 -10.583 1.00 74.12 88 ALA A C 1
ATOM 669 O O . ALA A 1 88 ? 15.171 2.830 -9.335 1.00 74.12 88 ALA A O 1
#

Radius of gyration: 17.97 Å; Cα contacts (8 Å, |Δi|>4): 29; chains: 1; bounding box: 33×38×42 Å

Mean predicted aligned error: 3.06 Å

Sequence (88 aa):
MQFIDLKAQQARIREDVEARMRQVLDHGAYIMGPEVRELEGQLAGYTGRKHCVSCASGTDALLMALMAYNIGPGDAIITSPFTFIATA

Secondary structure (DSSP, 8-state):
--SS-HHHHHHHHHHHHHHHHHHHHHH---SS-HHHHHHHHHHHHHHT-S-----S-HHHHHHHHHHHTT--TT------SSS-GGG-